Protein AF-A0A350DA74-F1 (afdb_monomer)

pLDDT: mean 70.55, std 12.19, range [46.28, 94.44]

Structure (mmCIF, N/CA/C/O backbone):
data_AF-A0A350DA74-F1
#
_entry.id   AF-A0A350DA74-F1
#
loop_
_atom_site.group_PDB
_atom_site.id
_atom_site.type_symbol
_atom_site.label_atom_id
_atom_site.label_alt_id
_atom_site.label_comp_id
_atom_site.label_asym_id
_atom_site.label_entity_id
_atom_site.label_seq_id
_atom_site.pdbx_PDB_ins_code
_atom_site.Cartn_x
_atom_site.Cartn_y
_atom_site.Cartn_z
_atom_site.occupancy
_atom_site.B_iso_or_equiv
_atom_site.auth_seq_id
_atom_site.auth_comp_id
_atom_site.auth_asym_id
_atom_site.auth_atom_id
_atom_site.pdbx_PDB_model_num
ATOM 1 N N . MET A 1 1 ? 51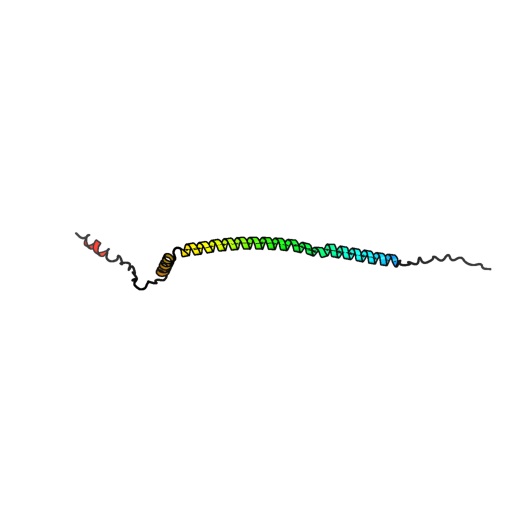.854 -24.332 -98.769 1.00 46.28 1 MET A N 1
ATOM 2 C CA . MET A 1 1 ? 52.466 -23.173 -98.088 1.00 46.28 1 MET A CA 1
ATOM 3 C C . MET A 1 1 ? 51.464 -22.583 -97.095 1.00 46.28 1 MET A C 1
ATOM 5 O O . MET A 1 1 ? 50.291 -22.549 -97.450 1.00 46.28 1 MET A O 1
ATOM 9 N N . PRO A 1 2 ? 51.884 -22.228 -95.864 1.00 65.75 2 PRO A N 1
ATOM 10 C CA . PRO A 1 2 ? 51.010 -21.858 -94.741 1.00 65.75 2 PRO A CA 1
ATOM 11 C C . PRO A 1 2 ? 51.074 -20.359 -94.379 1.00 65.75 2 PRO A C 1
ATOM 13 O O . PRO A 1 2 ? 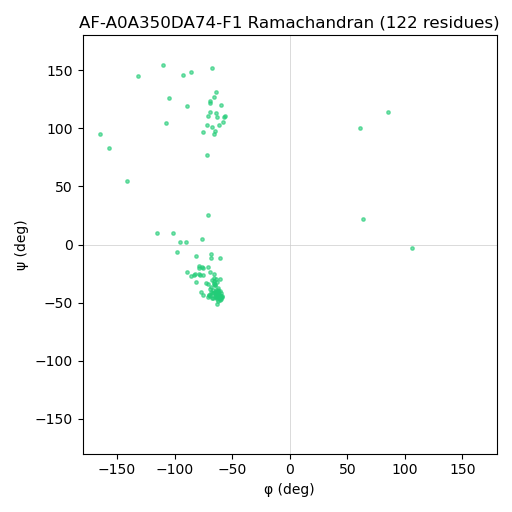52.129 -19.765 -94.535 1.00 65.75 2 PRO A O 1
ATOM 16 N N . GLU A 1 3 ? 50.017 -19.787 -93.782 1.00 52.62 3 GLU A N 1
ATOM 17 C CA . GLU A 1 3 ? 50.122 -18.658 -92.825 1.00 52.62 3 GLU A CA 1
ATOM 18 C C . GLU A 1 3 ? 48.796 -18.494 -92.045 1.00 52.62 3 GLU A C 1
ATOM 20 O O . GLU A 1 3 ? 47.754 -18.175 -92.602 1.00 52.62 3 GLU A O 1
ATOM 25 N N . GLN A 1 4 ? 48.693 -19.086 -90.850 1.00 60.38 4 GLN A N 1
ATOM 26 C CA . GLN A 1 4 ? 48.795 -18.435 -89.527 1.00 60.38 4 GLN A CA 1
ATOM 27 C C . GLN A 1 4 ? 47.723 -17.353 -89.271 1.00 60.38 4 GLN A C 1
ATOM 29 O O . GLN A 1 4 ? 47.761 -16.253 -89.797 1.00 60.38 4 GLN A O 1
ATOM 34 N N . ARG A 1 5 ? 46.672 -17.717 -88.524 1.00 60.06 5 ARG A N 1
ATOM 35 C CA . ARG A 1 5 ? 46.459 -17.452 -87.078 1.00 60.06 5 ARG A CA 1
ATOM 36 C C . ARG A 1 5 ? 45.840 -16.086 -86.768 1.00 60.06 5 ARG A C 1
ATOM 38 O O . ARG A 1 5 ? 46.500 -15.060 -86.791 1.00 60.06 5 ARG A O 1
ATOM 45 N N . SER A 1 6 ? 44.614 -16.121 -86.249 1.00 55.31 6 SER A N 1
ATOM 46 C CA . SER A 1 6 ? 44.173 -15.166 -85.225 1.00 55.31 6 SER A CA 1
ATOM 47 C C . SER A 1 6 ? 43.005 -15.747 -84.428 1.00 55.31 6 SER A C 1
ATOM 49 O O . SER A 1 6 ? 41.829 -15.502 -84.692 1.00 55.31 6 SER A O 1
ATOM 51 N N . SER A 1 7 ? 43.335 -16.571 -83.434 1.00 60.59 7 SER A N 1
ATOM 52 C CA . SER A 1 7 ? 42.400 -16.974 -82.387 1.00 60.59 7 SER A CA 1
ATOM 53 C C . SER A 1 7 ? 42.150 -15.780 -81.460 1.00 60.59 7 SER A C 1
ATOM 55 O O . SER A 1 7 ? 42.984 -15.461 -80.609 1.00 60.59 7 SER A O 1
ATOM 57 N N . LYS A 1 8 ? 41.001 -15.113 -81.603 1.00 58.28 8 LYS A N 1
ATOM 58 C CA . LYS A 1 8 ? 40.544 -14.097 -80.644 1.00 58.28 8 LYS A CA 1
ATOM 59 C C . LYS A 1 8 ? 40.198 -14.776 -79.316 1.00 58.28 8 LYS A C 1
ATOM 61 O O . LYS A 1 8 ? 39.135 -15.374 -79.162 1.00 58.28 8 LYS A O 1
ATOM 66 N N . SER A 1 9 ? 41.108 -14.688 -78.351 1.00 61.59 9 SER A N 1
ATOM 67 C CA . SER A 1 9 ? 40.895 -15.159 -76.986 1.00 61.59 9 SER A CA 1
ATOM 68 C C . SER A 1 9 ? 39.871 -14.274 -76.264 1.00 61.59 9 SER A C 1
ATOM 70 O O . SER A 1 9 ? 40.018 -13.055 -76.144 1.00 61.59 9 SER A O 1
ATOM 72 N N . LYS A 1 10 ? 38.794 -14.889 -75.763 1.00 58.47 10 LYS A N 1
ATOM 73 C CA . LYS A 1 10 ? 37.859 -14.245 -74.834 1.00 58.47 10 LYS A CA 1
ATOM 74 C C . LYS A 1 10 ? 38.571 -14.094 -73.486 1.00 58.47 10 LYS A C 1
ATOM 76 O O . LYS A 1 10 ? 38.845 -15.085 -72.817 1.00 58.47 10 LYS A O 1
ATOM 81 N N . LYS A 1 11 ? 38.895 -12.859 -73.090 1.00 54.03 11 LYS A N 1
ATOM 82 C CA . LYS A 1 11 ? 39.517 -12.566 -71.788 1.00 54.03 11 LYS A CA 1
ATOM 83 C C . LYS A 1 11 ? 38.560 -12.946 -70.644 1.00 54.03 11 LYS A C 1
ATOM 85 O O . LYS A 1 11 ? 37.405 -12.507 -70.674 1.00 54.03 11 LYS A O 1
ATOM 90 N N . PRO A 1 12 ? 38.998 -13.689 -69.613 1.00 54.66 12 PRO A N 1
ATOM 91 C CA . PRO A 1 12 ? 38.170 -13.914 -68.438 1.00 54.66 12 PRO A CA 1
ATOM 92 C C . PRO A 1 12 ? 38.036 -12.594 -67.669 1.00 54.66 12 PRO A C 1
ATOM 94 O O . PRO A 1 12 ? 39.029 -11.979 -67.276 1.00 54.66 12 PRO A O 1
ATOM 97 N N . LYS A 1 13 ? 36.796 -12.132 -67.468 1.00 56.38 13 LYS A N 1
ATOM 98 C CA . LYS A 1 13 ? 36.489 -10.960 -66.636 1.00 56.38 13 LYS A CA 1
ATOM 99 C C . LYS A 1 13 ? 36.871 -11.289 -65.192 1.00 56.38 13 LYS A C 1
ATOM 101 O O . LYS A 1 13 ? 36.123 -11.961 -64.482 1.00 56.38 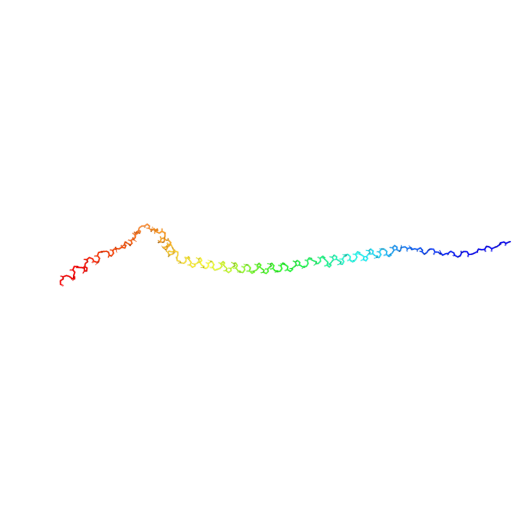13 LYS A O 1
ATOM 106 N N . SER A 1 14 ? 38.054 -10.855 -64.768 1.00 57.69 14 SER A N 1
ATOM 107 C CA . SER A 1 14 ? 38.522 -11.053 -63.402 1.00 57.69 14 SER A CA 1
ATOM 108 C C . SER A 1 14 ? 37.605 -10.290 -62.445 1.00 57.69 14 SER A C 1
ATOM 110 O O . SER A 1 14 ? 37.524 -9.063 -62.440 1.00 57.69 14 SER A O 1
ATOM 112 N N . LYS A 1 15 ? 36.865 -11.037 -61.622 1.00 60.53 15 LYS A N 1
ATOM 113 C CA . LYS A 1 15 ? 36.084 -10.485 -60.514 1.00 60.53 15 LYS A CA 1
ATOM 114 C C . LYS A 1 15 ? 37.056 -10.032 -59.423 1.00 60.53 15 LYS A C 1
ATOM 116 O O . LYS A 1 15 ? 37.235 -10.723 -58.421 1.00 60.53 15 LYS A O 1
ATOM 121 N N . ARG A 1 16 ? 37.712 -8.883 -59.612 1.00 60.47 16 ARG A N 1
ATOM 122 C CA . ARG A 1 16 ? 38.459 -8.210 -58.540 1.00 60.47 16 ARG A CA 1
ATOM 123 C C . ARG A 1 16 ? 37.451 -7.763 -57.486 1.00 60.47 16 ARG A C 1
ATOM 125 O O . ARG A 1 16 ? 36.793 -6.736 -57.620 1.00 60.47 16 ARG A O 1
ATOM 132 N N 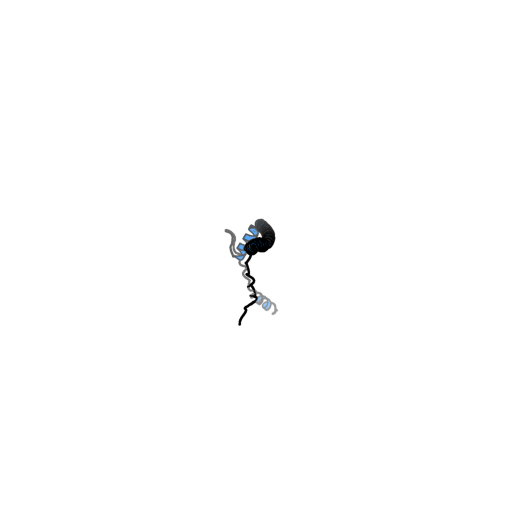. LYS A 1 17 ? 37.275 -8.598 -56.460 1.00 60.34 17 LYS A N 1
ATOM 133 C CA . LYS A 1 17 ? 36.407 -8.305 -55.319 1.00 60.34 17 LYS A CA 1
ATOM 134 C C . LYS A 1 17 ? 36.975 -7.088 -54.594 1.00 60.34 17 LYS A C 1
ATOM 136 O O . LYS A 1 17 ? 38.033 -7.160 -53.977 1.00 60.34 17 LYS A O 1
ATOM 141 N N . SER A 1 18 ? 36.250 -5.981 -54.704 1.00 59.66 18 SER A N 1
ATOM 142 C CA . SER A 1 18 ? 36.533 -4.710 -54.051 1.00 59.66 18 SER A CA 1
ATOM 143 C C . SER A 1 18 ? 36.594 -4.905 -52.534 1.00 59.66 18 SER A C 1
ATOM 145 O O . SER A 1 18 ? 35.587 -5.089 -51.855 1.00 59.66 18 SER A O 1
ATOM 147 N N . ILE A 1 19 ? 37.802 -4.888 -51.975 1.00 61.94 19 ILE A N 1
ATOM 148 C CA . ILE A 1 19 ? 38.003 -4.895 -50.519 1.00 61.94 19 ILE A CA 1
ATOM 149 C C . ILE A 1 19 ? 37.347 -3.640 -49.916 1.00 61.94 19 ILE A C 1
ATOM 151 O O . ILE A 1 19 ? 36.817 -3.686 -48.811 1.00 61.94 19 ILE A O 1
ATOM 155 N N . PHE A 1 20 ? 37.283 -2.546 -50.683 1.00 63.16 20 PHE A N 1
ATOM 156 C CA . PHE A 1 20 ? 36.574 -1.323 -50.316 1.00 63.16 20 PHE A CA 1
ATOM 157 C C . PHE A 1 20 ? 35.056 -1.518 -50.200 1.00 63.16 20 PHE A C 1
ATOM 159 O O . PHE A 1 20 ? 34.455 -0.939 -49.298 1.00 63.16 20 PHE A O 1
ATOM 166 N N . SER A 1 21 ? 34.429 -2.365 -51.027 1.00 67.94 21 SER A N 1
ATOM 167 C CA . SER A 1 21 ? 33.004 -2.686 -50.872 1.00 67.94 21 SER A CA 1
ATOM 168 C C . SER A 1 21 ? 32.759 -3.590 -49.668 1.00 67.94 21 SER A C 1
ATOM 170 O O . SER A 1 21 ? 31.762 -3.405 -48.984 1.00 67.94 21 SER A O 1
ATOM 172 N N . LYS A 1 22 ? 33.692 -4.496 -49.339 1.00 77.69 22 LYS A N 1
ATOM 173 C CA . LYS A 1 22 ? 33.620 -5.310 -48.111 1.00 77.69 22 LYS A CA 1
ATOM 174 C C . LYS A 1 22 ? 33.795 -4.478 -46.838 1.00 77.69 22 LYS A C 1
ATOM 176 O O . LYS A 1 22 ? 33.049 -4.688 -45.893 1.00 77.69 22 LYS A O 1
ATOM 181 N N . LYS A 1 23 ? 34.729 -3.516 -46.817 1.00 85.38 23 LYS A N 1
ATOM 182 C CA . LYS A 1 23 ? 34.915 -2.588 -45.684 1.00 85.38 23 LYS A CA 1
ATOM 183 C C . LYS A 1 23 ? 33.689 -1.696 -45.478 1.00 85.38 23 LYS A C 1
ATOM 185 O O . LYS A 1 23 ? 33.241 -1.546 -44.349 1.00 85.38 23 LYS A O 1
ATOM 190 N N . LYS A 1 24 ? 33.105 -1.170 -46.564 1.00 87.00 24 LYS A N 1
ATOM 191 C CA . LYS A 1 24 ? 31.829 -0.438 -46.501 1.00 87.00 24 LYS A CA 1
ATOM 192 C C . LYS A 1 24 ? 30.688 -1.327 -46.002 1.00 87.00 24 LYS A C 1
ATOM 194 O O . LYS A 1 24 ? 29.910 -0.873 -45.178 1.00 87.00 24 LYS A O 1
ATOM 199 N N . LEU A 1 25 ? 30.617 -2.583 -46.446 1.00 88.56 25 LEU A N 1
ATOM 200 C CA . LEU A 1 25 ? 29.610 -3.538 -45.974 1.00 88.56 25 LEU A CA 1
ATOM 201 C C . LEU A 1 25 ? 29.769 -3.843 -44.477 1.00 88.56 25 LEU A C 1
ATOM 203 O O . LEU A 1 25 ? 28.775 -3.890 -43.766 1.00 88.56 25 LEU A O 1
ATOM 207 N N . LEU A 1 26 ? 31.007 -3.997 -43.994 1.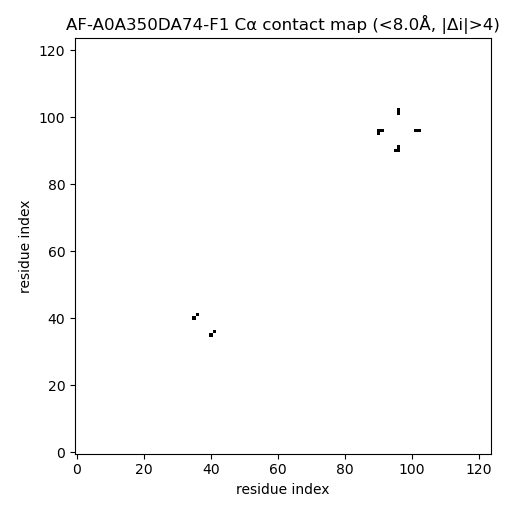00 91.19 26 LEU A N 1
ATOM 208 C CA . LEU A 1 26 ? 31.297 -4.183 -42.569 1.00 91.19 26 LEU A CA 1
ATOM 209 C C . LEU A 1 26 ? 30.895 -2.953 -41.748 1.00 91.19 26 LEU A C 1
ATOM 211 O O . LEU A 1 26 ? 30.289 -3.092 -40.693 1.00 91.19 26 LEU A O 1
ATOM 215 N N . PHE A 1 27 ? 31.201 -1.755 -42.251 1.00 93.06 27 PHE A N 1
ATOM 216 C CA . PHE A 1 27 ? 30.835 -0.496 -41.606 1.00 93.06 27 PHE A CA 1
ATOM 217 C C . PHE A 1 27 ? 29.313 -0.331 -41.517 1.00 93.06 27 PHE A C 1
ATOM 219 O O . PHE A 1 27 ? 28.780 -0.126 -40.432 1.00 93.06 27 PHE A O 1
ATOM 226 N N . TRP A 1 28 ? 28.599 -0.502 -42.634 1.00 94.44 28 TRP A N 1
ATOM 227 C CA . TRP A 1 28 ? 27.135 -0.436 -42.659 1.00 94.44 28 TRP A CA 1
ATOM 228 C C . TRP A 1 28 ? 26.481 -1.553 -41.840 1.00 94.44 28 TRP A C 1
ATOM 230 O O . TRP A 1 28 ? 25.474 -1.304 -41.185 1.00 94.44 28 TRP A O 1
ATOM 240 N N . GLY A 1 29 ? 27.068 -2.751 -41.813 1.00 94.38 29 GLY A N 1
ATOM 241 C CA . GLY A 1 29 ? 26.623 -3.846 -40.950 1.00 94.38 29 GLY A CA 1
ATOM 242 C C . GLY A 1 29 ? 26.779 -3.524 -39.462 1.00 94.38 29 GLY A C 1
ATOM 243 O O . GLY A 1 29 ? 25.860 -3.772 -38.689 1.00 94.38 29 GLY A O 1
ATOM 244 N N . GLY A 1 30 ? 27.897 -2.908 -39.065 1.00 92.94 30 GLY A N 1
ATOM 245 C CA . GLY A 1 30 ? 28.111 -2.437 -37.695 1.00 92.94 30 GLY A CA 1
ATOM 246 C C . GLY A 1 30 ? 27.132 -1.333 -37.293 1.00 92.94 30 GLY A C 1
ATOM 247 O O . GLY A 1 30 ? 26.546 -1.395 -36.217 1.00 92.94 30 GLY A O 1
ATOM 248 N N . VAL A 1 31 ? 26.883 -0.365 -38.181 1.00 92.94 31 VAL A N 1
ATOM 249 C CA . VAL A 1 31 ? 25.883 0.694 -37.956 1.00 92.94 31 VAL A CA 1
ATOM 250 C C . VAL A 1 31 ? 24.477 0.102 -37.820 1.00 92.94 31 VAL A C 1
ATOM 252 O O . VAL A 1 31 ? 23.759 0.444 -36.884 1.00 92.94 31 VAL A O 1
ATOM 255 N N . ALA A 1 32 ? 24.097 -0.832 -38.695 1.00 91.00 32 ALA A N 1
ATOM 256 C CA . ALA A 1 32 ? 22.811 -1.522 -38.610 1.00 91.00 32 ALA A CA 1
ATOM 257 C C . ALA A 1 32 ? 22.672 -2.336 -37.314 1.00 91.00 32 ALA A C 1
ATOM 259 O O . ALA A 1 32 ? 21.598 -2.348 -36.721 1.00 91.00 32 ALA A O 1
ATOM 260 N N . LEU A 1 33 ? 23.753 -2.963 -36.836 1.00 89.38 33 LEU A N 1
ATOM 261 C CA . LEU A 1 33 ? 23.769 -3.690 -35.566 1.00 89.38 33 LEU A CA 1
ATOM 262 C C . LEU A 1 33 ? 23.597 -2.751 -34.367 1.00 89.38 33 LEU A C 1
ATOM 264 O O . LEU A 1 33 ? 22.840 -3.072 -33.458 1.00 89.38 33 LEU A O 1
ATOM 268 N N . ILE A 1 34 ? 24.246 -1.584 -34.369 1.00 86.50 34 ILE A N 1
ATOM 269 C CA . ILE A 1 34 ? 24.071 -0.571 -33.316 1.00 86.50 34 ILE A CA 1
ATOM 270 C C . ILE A 1 34 ? 22.625 -0.072 -33.298 1.00 86.50 34 ILE A C 1
ATOM 272 O O . ILE A 1 34 ? 22.022 -0.002 -32.234 1.00 86.50 34 ILE A O 1
ATOM 276 N N . ILE A 1 35 ? 22.045 0.220 -34.464 1.00 84.94 35 ILE A N 1
ATOM 277 C CA . ILE A 1 35 ? 20.642 0.637 -34.589 1.00 84.94 35 ILE A CA 1
ATOM 278 C C . ILE A 1 35 ? 19.703 -0.479 -34.111 1.00 84.94 35 ILE A C 1
ATOM 280 O O . ILE A 1 35 ? 18.773 -0.214 -33.356 1.00 84.94 35 ILE A O 1
ATOM 284 N N . TYR A 1 36 ? 19.979 -1.733 -34.477 1.00 83.25 36 TYR A N 1
ATOM 285 C CA . TYR A 1 36 ? 19.235 -2.898 -34.003 1.00 83.25 36 TYR A CA 1
ATOM 286 C C . TYR A 1 36 ? 19.315 -3.032 -32.479 1.00 83.25 36 TYR A C 1
ATOM 288 O O . TYR A 1 36 ? 18.282 -3.152 -31.836 1.00 83.25 36 TYR A O 1
ATOM 296 N N . ILE A 1 37 ? 20.505 -2.926 -31.882 1.00 81.88 37 ILE A N 1
ATOM 297 C CA . ILE A 1 37 ? 20.699 -2.943 -30.423 1.00 81.88 37 ILE A CA 1
ATOM 298 C C . ILE A 1 37 ? 20.067 -1.718 -29.761 1.00 81.88 37 ILE A C 1
ATOM 300 O O . ILE A 1 37 ? 19.648 -1.813 -28.621 1.00 81.88 37 ILE A O 1
ATOM 304 N N . PHE A 1 38 ? 19.953 -0.573 -30.426 1.00 76.12 38 PHE A N 1
ATOM 305 C CA . PHE A 1 38 ? 19.297 0.600 -29.849 1.00 76.12 38 PHE A CA 1
ATOM 306 C C . PHE A 1 38 ? 17.769 0.444 -29.843 1.00 76.12 38 PHE A C 1
ATOM 308 O O . PHE A 1 38 ? 17.119 0.685 -28.829 1.00 76.12 38 PHE A O 1
ATOM 315 N N . ILE A 1 39 ? 17.200 -0.047 -30.948 1.00 70.50 39 ILE A N 1
ATOM 316 C CA . ILE A 1 39 ? 15.760 -0.308 -31.097 1.00 70.50 39 ILE A CA 1
ATOM 317 C C . ILE A 1 39 ? 15.331 -1.489 -30.216 1.00 70.50 39 ILE A C 1
ATOM 319 O O . ILE A 1 39 ? 14.328 -1.399 -29.512 1.00 70.50 39 ILE A O 1
ATOM 323 N N . PHE A 1 40 ? 16.111 -2.576 -30.208 1.00 69.12 40 PHE A N 1
ATOM 324 C CA . PHE A 1 40 ? 15.850 -3.757 -29.383 1.00 69.12 40 PHE A CA 1
ATOM 325 C C . PHE A 1 40 ? 16.372 -3.614 -27.939 1.00 69.12 40 PHE A C 1
ATOM 327 O O . PHE A 1 40 ? 15.821 -4.195 -27.015 1.00 69.12 40 PHE A O 1
ATOM 334 N N . GLY A 1 41 ? 17.392 -2.808 -27.670 1.00 62.38 41 GLY A N 1
ATOM 335 C CA . GLY A 1 41 ? 17.847 -2.495 -26.304 1.00 62.38 41 GLY A CA 1
ATOM 336 C C . GLY A 1 41 ? 16.837 -1.633 -25.552 1.00 62.38 41 GLY A C 1
ATOM 337 O O . GLY A 1 41 ? 16.722 -1.712 -24.329 1.00 62.38 41 GLY A O 1
ATOM 338 N N . HIS A 1 42 ? 16.004 -0.900 -26.292 1.00 55.41 42 HIS A N 1
ATOM 339 C CA . HIS A 1 42 ? 14.813 -0.240 -25.775 1.00 55.41 42 HIS A CA 1
ATOM 340 C C . HIS A 1 42 ? 13.625 -1.200 -25.527 1.00 55.41 42 HIS 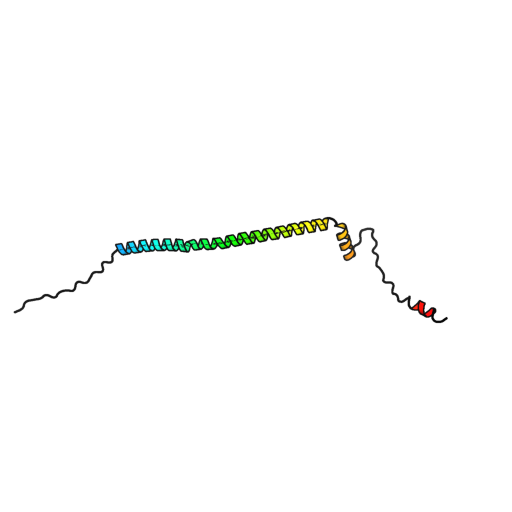A C 1
ATOM 342 O O . HIS A 1 42 ? 12.577 -0.755 -25.058 1.00 55.41 42 HIS A O 1
ATOM 348 N N . PHE A 1 43 ? 13.773 -2.527 -25.688 1.00 55.16 43 PHE A N 1
ATOM 349 C CA . PHE A 1 43 ? 12.899 -3.475 -24.969 1.00 55.16 43 PHE A CA 1
ATOM 350 C C . PHE A 1 43 ? 13.046 -3.329 -23.436 1.00 55.16 43 PHE A C 1
ATOM 352 O O . PHE A 1 43 ? 12.176 -3.773 -22.692 1.00 55.16 43 PHE A O 1
ATOM 359 N N . GLY A 1 44 ? 14.058 -2.594 -22.948 1.00 53.41 44 GLY A N 1
ATOM 360 C CA . GLY A 1 44 ? 14.132 -2.090 -21.572 1.00 53.41 44 GLY A CA 1
ATOM 361 C C . GLY A 1 44 ? 13.110 -0.998 -21.207 1.00 53.41 44 GLY A C 1
ATOM 362 O O . GLY A 1 44 ? 12.936 -0.710 -20.023 1.00 53.41 44 GLY A O 1
ATOM 363 N N . TYR A 1 45 ? 12.392 -0.410 -22.172 1.00 53.47 45 TYR A N 1
ATOM 364 C CA . TYR A 1 45 ? 11.354 0.599 -21.906 1.00 53.47 45 TYR A CA 1
ATOM 365 C C . TYR A 1 45 ? 9.966 -0.005 -21.685 1.00 53.47 45 TYR A C 1
ATOM 367 O O . TYR A 1 45 ? 9.146 0.570 -20.973 1.00 53.47 45 TYR A O 1
ATOM 375 N N . ILE A 1 46 ? 9.711 -1.211 -22.202 1.00 53.56 46 ILE A N 1
ATOM 376 C CA . ILE A 1 46 ? 8.482 -1.964 -21.895 1.00 53.56 46 ILE A CA 1
ATOM 377 C C . ILE A 1 46 ? 8.448 -2.366 -20.407 1.00 53.56 46 ILE A C 1
ATOM 379 O O . ILE A 1 46 ? 7.379 -2.427 -19.798 1.00 53.56 46 ILE A O 1
ATOM 383 N N . SER A 1 47 ? 9.613 -2.492 -19.765 1.00 51.88 47 SER A N 1
ATOM 384 C CA . SER A 1 47 ? 9.738 -2.665 -18.311 1.00 51.88 47 SER A CA 1
ATOM 385 C C . SER A 1 47 ? 9.339 -1.428 -17.494 1.00 51.88 47 SER A C 1
ATOM 387 O O . SER A 1 47 ? 9.245 -1.512 -16.269 1.00 51.88 47 SER A O 1
ATOM 389 N N . ARG A 1 48 ? 9.083 -0.277 -18.130 1.00 52.88 48 ARG A N 1
ATOM 390 C CA . ARG A 1 48 ? 8.663 0.950 -17.438 1.00 52.88 48 ARG A CA 1
ATOM 391 C C . ARG A 1 48 ? 7.164 0.955 -17.121 1.00 52.88 48 ARG A C 1
ATOM 393 O O . ARG A 1 48 ? 6.780 1.407 -16.048 1.00 52.88 48 ARG A O 1
ATOM 400 N N . HIS A 1 49 ? 6.336 0.330 -17.959 1.00 51.94 49 HIS A N 1
ATOM 401 C CA . HIS A 1 49 ? 4.887 0.256 -17.727 1.00 51.94 49 HIS A CA 1
ATOM 402 C C . HIS A 1 49 ? 4.474 -0.735 -16.632 1.00 51.94 49 HIS A C 1
ATOM 404 O O . HIS A 1 49 ? 3.445 -0.541 -15.987 1.00 51.94 49 HIS A O 1
ATOM 410 N N . GLN A 1 50 ? 5.274 -1.771 -16.363 1.00 53.81 50 GLN A N 1
ATOM 411 C CA . GLN A 1 50 ? 5.004 -2.664 -15.230 1.00 53.81 50 GLN A CA 1
ATOM 412 C C . GLN A 1 50 ? 5.278 -1.980 -13.885 1.00 53.81 50 GLN A C 1
ATOM 414 O O . GLN A 1 50 ? 4.543 -2.199 -12.926 1.00 53.81 50 GLN A O 1
ATOM 419 N N . LYS A 1 51 ? 6.275 -1.088 -13.826 1.00 55.66 51 LYS A N 1
ATOM 420 C CA . LYS A 1 51 ? 6.612 -0.349 -12.602 1.00 55.66 51 LYS A CA 1
ATOM 421 C C . LYS A 1 51 ? 5.532 0.660 -12.222 1.00 55.66 51 LYS A C 1
ATOM 423 O O . LYS A 1 51 ? 5.202 0.769 -11.048 1.00 55.66 51 LYS A O 1
ATOM 428 N N . GLU A 1 52 ? 4.921 1.336 -13.192 1.00 59.41 52 GLU A N 1
ATOM 429 C CA . GLU A 1 52 ? 3.806 2.253 -12.913 1.00 59.41 52 GLU A CA 1
ATOM 430 C C . GLU A 1 52 ? 2.560 1.522 -12.401 1.00 59.41 52 GLU A C 1
ATOM 432 O O . GLU A 1 52 ? 1.9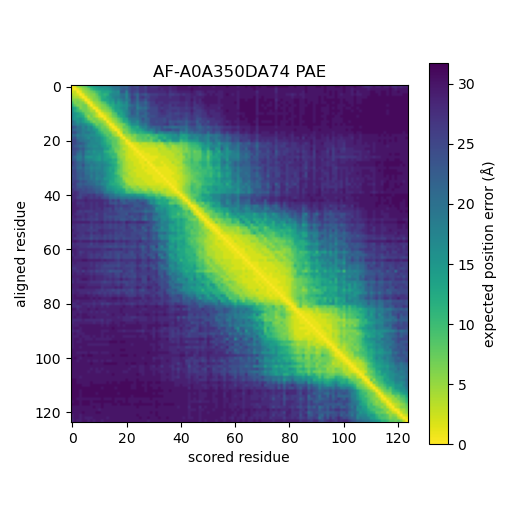22 1.983 -11.454 1.00 59.41 52 GLU A O 1
ATOM 437 N N . ARG A 1 53 ? 2.254 0.337 -12.949 1.00 60.00 53 ARG A N 1
ATOM 438 C CA . ARG A 1 53 ? 1.151 -0.497 -12.446 1.00 60.00 53 ARG A CA 1
ATOM 439 C C . ARG A 1 53 ? 1.410 -0.999 -11.028 1.00 60.00 53 ARG A C 1
ATOM 441 O O . ARG A 1 53 ? 0.499 -0.954 -10.211 1.00 60.00 53 ARG A O 1
ATOM 448 N N . GLN A 1 54 ? 2.641 -1.409 -10.722 1.00 60.81 54 GLN A N 1
ATOM 449 C CA . GLN A 1 54 ? 3.026 -1.815 -9.367 1.00 60.81 54 GLN A CA 1
ATOM 450 C C . GLN A 1 54 ? 2.920 -0.654 -8.374 1.00 60.81 54 GLN A C 1
ATOM 452 O O . GLN A 1 54 ? 2.391 -0.838 -7.285 1.00 60.81 54 GLN A O 1
ATOM 457 N N . ILE A 1 55 ? 3.342 0.556 -8.756 1.00 69.69 55 ILE A N 1
ATOM 458 C CA . ILE A 1 55 ? 3.202 1.748 -7.905 1.00 69.69 55 ILE A CA 1
ATOM 459 C C . ILE A 1 55 ? 1.726 2.055 -7.639 1.00 69.69 55 ILE A C 1
ATOM 461 O O . ILE A 1 55 ? 1.365 2.375 -6.509 1.00 69.69 55 ILE A O 1
ATOM 465 N N . HIS A 1 56 ? 0.866 1.957 -8.653 1.00 69.19 56 HIS A N 1
ATOM 466 C CA . HIS A 1 56 ? -0.559 2.216 -8.474 1.00 69.19 56 HIS A CA 1
ATOM 467 C C . HIS A 1 56 ? -1.228 1.156 -7.589 1.00 69.19 56 HIS A C 1
ATOM 469 O O . HIS A 1 56 ? -1.919 1.509 -6.639 1.00 69.19 56 HIS A O 1
ATOM 475 N N . GLN A 1 57 ? -0.955 -0.129 -7.832 1.00 70.19 57 GLN A N 1
ATOM 476 C CA . GLN A 1 57 ? -1.471 -1.222 -7.003 1.00 70.19 57 GLN A CA 1
ATOM 477 C C . GLN A 1 57 ? -1.012 -1.108 -5.548 1.00 70.19 57 GLN A C 1
ATOM 479 O O . GLN A 1 57 ? -1.815 -1.296 -4.640 1.00 70.19 57 GLN A O 1
ATOM 484 N N . LEU A 1 58 ? 0.253 -0.748 -5.318 1.00 69.88 58 LEU A N 1
ATOM 485 C CA . LEU A 1 58 ? 0.791 -0.604 -3.970 1.00 69.88 58 LEU A CA 1
ATOM 486 C C . LEU A 1 58 ? 0.177 0.596 -3.234 1.00 69.88 58 LEU A C 1
ATOM 488 O O . LEU A 1 58 ? -0.109 0.492 -2.047 1.00 69.88 58 LEU A O 1
ATOM 492 N N . LYS A 1 59 ? -0.093 1.706 -3.935 1.00 73.75 59 LYS A N 1
ATOM 493 C CA . LYS A 1 59 ? -0.811 2.859 -3.365 1.00 73.75 59 LYS A CA 1
ATOM 494 C C . LYS A 1 59 ? -2.237 2.504 -2.951 1.00 73.75 59 LYS A C 1
ATOM 496 O O . LYS A 1 59 ? -2.618 2.810 -1.829 1.00 73.75 59 LYS A O 1
ATOM 501 N N . VAL A 1 60 ? -2.977 1.809 -3.815 1.00 81.88 60 VAL A N 1
ATOM 502 C CA . VAL A 1 60 ? -4.338 1.340 -3.501 1.00 81.88 60 VAL A CA 1
ATOM 503 C C . VAL A 1 60 ? -4.324 0.399 -2.295 1.00 81.88 60 VAL A C 1
ATOM 505 O O . VAL A 1 60 ? -5.181 0.499 -1.422 1.00 81.88 60 VAL A O 1
ATOM 508 N N . LEU A 1 61 ? -3.326 -0.487 -2.201 1.00 77.19 61 LEU A N 1
ATOM 509 C CA . LEU A 1 61 ? -3.185 -1.379 -1.051 1.00 77.19 61 LEU A CA 1
ATOM 510 C C . LEU A 1 61 ? -2.913 -0.610 0.249 1.00 77.19 61 LEU A C 1
ATOM 512 O O . LEU A 1 61 ? -3.484 -0.945 1.283 1.00 77.19 61 LEU A O 1
ATOM 516 N N . ILE A 1 62 ? -2.059 0.417 0.197 1.00 83.56 62 ILE A N 1
ATOM 517 C CA . ILE A 1 62 ? -1.742 1.271 1.349 1.00 83.56 62 ILE A CA 1
ATOM 518 C C . ILE A 1 62 ? -2.984 2.030 1.816 1.00 83.56 62 ILE A C 1
ATOM 520 O O . ILE A 1 62 ? -3.241 2.067 3.015 1.00 83.56 62 ILE A O 1
ATOM 524 N N . GLU A 1 63 ? -3.754 2.610 0.896 1.00 83.25 63 GLU A N 1
ATOM 525 C CA . GLU A 1 63 ? -4.987 3.328 1.237 1.00 83.25 63 GLU A CA 1
ATOM 526 C C . GLU A 1 63 ? -6.008 2.388 1.884 1.00 83.25 63 GLU A C 1
ATOM 528 O O . GLU A 1 63 ? -6.463 2.670 2.990 1.00 83.25 63 GLU A O 1
ATOM 533 N N . LYS A 1 64 ? -6.252 1.214 1.289 1.00 84.81 64 LYS A N 1
ATOM 534 C CA . LYS A 1 64 ? -7.157 0.200 1.853 1.00 84.81 64 LYS A CA 1
ATOM 535 C C . LYS A 1 64 ? -6.716 -0.271 3.243 1.00 84.81 64 LYS A C 1
ATOM 537 O O . LYS A 1 64 ? -7.522 -0.334 4.163 1.00 84.81 64 LYS A O 1
ATOM 542 N N . THR A 1 65 ? -5.424 -0.555 3.414 1.00 74.00 65 THR A N 1
ATOM 543 C CA . THR A 1 65 ? -4.869 -1.000 4.706 1.00 74.00 65 THR A CA 1
ATOM 544 C C . THR A 1 65 ? -4.958 0.104 5.761 1.00 74.00 65 THR A C 1
ATOM 546 O O . THR A 1 65 ? -5.156 -0.169 6.942 1.00 74.00 65 THR A O 1
ATOM 549 N N . ARG A 1 66 ? -4.810 1.370 5.356 1.00 81.19 66 ARG A N 1
ATOM 550 C CA . ARG A 1 66 ? -4.932 2.514 6.261 1.00 81.19 66 ARG A CA 1
ATOM 551 C C . ARG A 1 66 ? -6.375 2.713 6.710 1.00 81.19 66 ARG A C 1
ATOM 553 O O . ARG A 1 66 ? -6.591 2.929 7.895 1.00 81.19 66 ARG A O 1
ATOM 560 N N . GLU A 1 67 ? -7.334 2.607 5.795 1.00 85.81 67 GLU A N 1
ATOM 561 C CA . GLU A 1 67 ? -8.761 2.657 6.128 1.00 85.81 67 GLU A CA 1
ATOM 562 C C . GLU A 1 67 ? -9.143 1.531 7.095 1.00 85.81 67 GLU A C 1
ATOM 564 O O . GLU A 1 67 ? -9.737 1.802 8.138 1.00 85.81 67 GLU A O 1
ATOM 569 N N . GLU A 1 68 ? -8.717 0.294 6.821 1.00 83.25 68 GLU A N 1
ATOM 570 C CA . GLU A 1 68 ? -8.949 -0.853 7.710 1.00 83.25 68 GLU A CA 1
ATOM 571 C C . GLU A 1 68 ? -8.347 -0.633 9.105 1.00 83.25 68 GLU A C 1
ATOM 573 O O . GLU A 1 68 ? -9.032 -0.848 10.101 1.00 83.25 68 GLU A O 1
ATOM 578 N N . ASN A 1 69 ? -7.113 -0.124 9.199 1.00 85.31 69 ASN A N 1
ATOM 579 C CA . ASN A 1 69 ? -6.513 0.220 10.492 1.00 85.31 69 ASN A CA 1
ATOM 580 C C . ASN A 1 69 ? -7.313 1.290 11.238 1.00 85.31 69 ASN A C 1
ATOM 582 O O . ASN A 1 69 ? -7.565 1.131 12.423 1.00 85.31 69 ASN A O 1
ATOM 586 N N . THR A 1 70 ? -7.751 2.358 10.564 1.00 83.75 70 THR A N 1
ATOM 587 C CA . THR A 1 70 ? -8.530 3.414 11.235 1.00 83.75 70 THR A CA 1
ATOM 588 C C . THR A 1 70 ? -9.893 2.927 11.724 1.00 83.75 70 THR A C 1
ATOM 590 O O . THR A 1 70 ? -10.389 3.413 12.738 1.00 83.75 70 THR A O 1
ATOM 593 N N . LEU A 1 71 ? -10.504 1.968 11.021 1.00 84.75 71 LEU A N 1
ATOM 594 C CA . LEU A 1 71 ? -11.749 1.336 11.453 1.00 84.75 71 LEU A CA 1
ATOM 595 C C . LEU A 1 71 ? -11.515 0.433 12.664 1.00 84.75 71 LEU A C 1
ATOM 597 O O . LEU A 1 71 ? -12.255 0.534 13.635 1.00 84.75 71 LEU A O 1
ATOM 601 N N . LEU A 1 72 ? -10.462 -0.386 12.634 1.00 79.38 72 LEU A N 1
ATOM 602 C CA . LEU A 1 72 ? -10.089 -1.255 13.752 1.00 79.38 72 LEU A CA 1
ATOM 603 C C . LEU A 1 72 ? -9.684 -0.455 14.994 1.00 79.38 72 LEU A C 1
ATOM 605 O O . LEU A 1 72 ? -10.040 -0.828 16.105 1.00 79.38 72 LEU A O 1
ATOM 609 N N . GLU A 1 73 ? -8.966 0.656 14.829 1.00 76.56 73 GLU A N 1
ATOM 610 C CA . GLU A 1 73 ? -8.616 1.549 15.937 1.00 76.56 73 GLU A CA 1
ATOM 611 C C . GLU A 1 73 ? -9.864 2.153 16.584 1.00 76.56 73 GLU A C 1
ATOM 613 O O . GLU A 1 73 ? -9.963 2.150 17.809 1.00 76.56 73 GLU A O 1
ATOM 618 N N . LYS A 1 74 ? -10.841 2.589 15.777 1.00 80.31 74 LYS A N 1
ATOM 619 C CA . LYS A 1 74 ? -12.140 3.048 16.286 1.00 80.31 74 LYS A CA 1
ATOM 620 C C . LYS A 1 74 ? -12.916 1.945 16.984 1.00 80.31 74 LYS A C 1
ATOM 622 O O . LYS A 1 74 ? -13.448 2.179 18.054 1.00 80.31 74 LYS A O 1
ATOM 627 N N . GLU A 1 75 ? -12.956 0.748 16.412 1.00 77.94 75 GLU A N 1
ATOM 628 C CA . GLU A 1 75 ? -13.648 -0.387 17.022 1.00 77.94 75 GLU A CA 1
ATOM 629 C C . GLU A 1 75 ? -13.012 -0.761 18.367 1.00 77.94 75 GLU A C 1
ATOM 631 O O . GLU A 1 75 ? -13.713 -1.006 19.344 1.00 77.94 75 GLU A O 1
ATOM 636 N N . ILE A 1 76 ? -11.680 -0.727 18.458 1.00 77.44 76 ILE A N 1
ATOM 637 C CA . ILE A 1 76 ? -10.958 -0.904 19.720 1.00 77.44 76 ILE A CA 1
ATOM 638 C C . ILE A 1 76 ? -11.298 0.213 20.710 1.00 77.44 76 ILE A C 1
ATOM 640 O O . ILE A 1 76 ? -11.419 -0.065 21.901 1.00 77.44 76 ILE A O 1
ATOM 644 N N . GLU A 1 77 ? -11.405 1.461 20.259 1.00 75.75 77 GLU A N 1
ATOM 645 C CA . GLU A 1 77 ? -11.763 2.596 21.112 1.00 75.75 77 GLU A CA 1
ATOM 646 C C . GLU A 1 77 ? -13.204 2.478 21.632 1.00 75.75 77 GLU A C 1
ATOM 648 O O . GLU A 1 77 ? -13.410 2.534 22.843 1.00 75.75 77 GLU A O 1
ATOM 653 N N . ASP A 1 78 ? -14.161 2.143 20.767 1.00 73.19 78 ASP A N 1
ATOM 654 C CA . ASP A 1 78 ? -15.561 1.882 21.124 1.00 73.19 78 ASP A CA 1
ATOM 655 C C . ASP A 1 78 ? -15.688 0.696 22.104 1.00 73.19 78 ASP A C 1
ATOM 657 O O . ASP A 1 78 ? -16.405 0.767 23.106 1.00 73.19 78 ASP A O 1
ATOM 661 N N . LEU A 1 79 ? -14.949 -0.400 21.874 1.00 70.81 79 LEU A N 1
ATOM 662 C CA . LEU A 1 79 ? -14.898 -1.554 22.786 1.00 70.81 79 LEU A CA 1
ATOM 663 C C . LEU A 1 79 ? -14.252 -1.191 24.135 1.00 70.81 79 LEU A C 1
ATOM 665 O O . LEU A 1 79 ? -14.635 -1.731 25.178 1.00 70.81 79 LEU A O 1
ATOM 669 N N . LYS A 1 80 ? -13.280 -0.270 24.137 1.00 67.00 80 LYS A N 1
ATOM 670 C CA . LYS A 1 80 ? -12.606 0.230 25.347 1.00 67.00 80 LYS A CA 1
ATOM 671 C C . LYS A 1 80 ? -13.437 1.220 26.150 1.00 67.00 80 LYS A C 1
ATOM 673 O O . LYS A 1 80 ? -13.136 1.399 27.329 1.00 67.00 80 LYS A O 1
ATOM 678 N N . GLU A 1 81 ? -14.455 1.850 25.575 1.00 68.44 81 GLU A N 1
ATOM 679 C CA . GLU A 1 81 ? -15.334 2.739 26.340 1.00 68.44 81 GLU A CA 1
ATOM 680 C C . GLU A 1 81 ? -16.243 1.971 27.314 1.00 68.44 81 GLU A C 1
ATOM 682 O O . GLU A 1 81 ? -16.712 2.550 28.294 1.00 68.44 81 GLU A O 1
ATOM 687 N N . ASN A 1 82 ? -16.463 0.660 27.120 1.00 66.38 82 ASN A N 1
ATOM 688 C CA . ASN A 1 82 ? -17.305 -0.125 28.034 1.00 66.38 82 ASN A CA 1
ATOM 689 C C . ASN A 1 82 ? -16.819 -1.564 28.341 1.00 66.38 82 ASN A C 1
ATOM 691 O O . ASN A 1 82 ? -17.584 -2.528 28.221 1.00 66.38 82 ASN A O 1
ATOM 695 N N . PRO A 1 83 ? -15.569 -1.738 28.811 1.00 72.44 83 PRO A N 1
ATOM 696 C CA . PRO A 1 83 ? -14.963 -3.043 29.075 1.00 72.44 83 PRO A CA 1
ATOM 697 C C . PRO A 1 83 ? -15.699 -3.817 30.169 1.00 72.44 83 PRO A C 1
ATOM 699 O O . PRO A 1 83 ? -15.812 -5.033 30.084 1.00 72.44 83 PRO A O 1
ATOM 702 N N . ALA A 1 84 ? -16.276 -3.121 31.154 1.00 73.06 84 ALA A N 1
ATOM 703 C CA . ALA A 1 84 ? -17.034 -3.740 32.240 1.00 73.06 84 ALA A CA 1
ATOM 704 C C . ALA A 1 84 ? -18.300 -4.462 31.745 1.00 73.06 84 ALA A C 1
ATOM 706 O O . ALA A 1 84 ? -18.741 -5.445 32.341 1.00 73.06 84 ALA A O 1
ATOM 707 N N . ARG A 1 85 ? -18.897 -3.990 30.643 1.00 73.00 85 ARG A N 1
ATOM 708 C CA . ARG A 1 85 ? -20.093 -4.602 30.052 1.00 73.00 85 ARG A CA 1
ATOM 709 C C . ARG A 1 85 ? -19.736 -5.871 29.277 1.00 73.00 85 ARG A C 1
ATOM 711 O O . ARG A 1 85 ? -20.421 -6.877 29.431 1.00 73.00 85 ARG A O 1
ATOM 718 N N . ILE A 1 86 ? -18.628 -5.831 28.532 1.00 75.00 86 ILE A N 1
ATOM 719 C CA . ILE A 1 86 ? -18.064 -6.983 27.810 1.00 75.00 86 ILE A CA 1
ATOM 720 C C . ILE A 1 86 ? -17.595 -8.056 28.798 1.00 75.00 86 ILE A C 1
ATOM 722 O O . ILE A 1 86 ? -17.895 -9.232 28.624 1.00 75.00 86 ILE A O 1
ATOM 726 N N . GLU A 1 87 ? -16.898 -7.657 29.863 1.00 77.50 87 GLU A N 1
ATOM 727 C CA . GLU A 1 87 ? -16.459 -8.561 30.926 1.00 77.50 87 GLU A CA 1
ATOM 728 C C . GLU A 1 87 ? -17.650 -9.254 31.585 1.00 77.50 87 GLU A C 1
ATOM 730 O O . GLU A 1 87 ? -17.629 -10.468 31.769 1.00 77.50 87 GLU A O 1
ATOM 735 N N . LYS A 1 88 ? -18.710 -8.502 31.902 1.00 79.12 88 LYS A N 1
ATOM 736 C CA . LYS A 1 88 ? -19.925 -9.063 32.493 1.00 79.12 88 LYS A CA 1
ATOM 737 C C . LYS A 1 88 ? -20.578 -10.108 31.582 1.00 79.12 88 LYS A C 1
ATOM 739 O O . LYS A 1 88 ? -20.898 -11.190 32.058 1.00 79.12 88 LYS A O 1
ATOM 744 N N . GLU A 1 89 ? -20.718 -9.827 30.289 1.00 79.25 89 GLU A N 1
ATOM 745 C CA . GLU A 1 89 ? -21.312 -10.761 29.321 1.00 79.25 89 GLU A CA 1
ATOM 746 C C . GLU A 1 89 ? -20.430 -12.002 29.076 1.00 79.25 89 GLU A C 1
ATOM 748 O O . GLU A 1 89 ? -20.916 -13.138 29.052 1.00 79.25 89 GLU A O 1
ATOM 753 N N . ALA A 1 90 ? -19.110 -11.821 28.978 1.00 80.31 90 ALA A N 1
ATOM 754 C CA . ALA A 1 90 ? -18.152 -12.925 28.893 1.00 80.31 90 ALA A CA 1
ATOM 755 C C . ALA A 1 90 ? -18.190 -13.805 30.153 1.00 80.31 90 ALA A C 1
ATOM 757 O O . ALA A 1 90 ? -18.128 -15.029 30.081 1.00 80.31 90 ALA A O 1
ATOM 758 N N . ARG A 1 91 ? -18.333 -13.188 31.324 1.00 80.44 91 ARG A N 1
ATOM 759 C CA . ARG A 1 91 ? -18.401 -13.872 32.612 1.00 80.44 91 ARG A CA 1
ATOM 760 C C . ARG A 1 91 ? -19.706 -14.656 32.776 1.00 80.44 91 ARG A C 1
ATOM 762 O O . ARG A 1 91 ? -19.654 -15.811 33.187 1.00 80.44 91 ARG A O 1
ATOM 769 N N . GLU A 1 92 ? -20.840 -14.073 32.394 1.00 79.00 92 GLU A N 1
ATOM 770 C CA . GLU A 1 92 ? -22.148 -14.744 32.393 1.00 79.00 92 GLU A CA 1
ATOM 771 C C . GLU A 1 92 ? -22.178 -15.936 31.420 1.00 79.00 92 GLU A C 1
ATOM 773 O O . GLU A 1 92 ? -22.596 -17.028 31.801 1.00 79.00 92 GLU A O 1
ATOM 778 N N . SER A 1 93 ? -21.667 -15.770 30.195 1.00 77.19 93 SER A N 1
ATOM 779 C CA . SER A 1 93 ? -21.615 -16.852 29.195 1.00 77.19 93 SER A CA 1
ATOM 780 C C . SER A 1 93 ? -20.655 -17.989 29.559 1.00 77.19 93 SER A C 1
ATOM 782 O O . SER A 1 93 ? -20.906 -19.141 29.205 1.00 77.19 93 SER A O 1
ATOM 784 N N . LEU A 1 94 ? -19.579 -17.694 30.291 1.00 81.06 94 LEU A N 1
ATOM 785 C CA . LEU A 1 94 ? -18.616 -18.688 30.773 1.00 81.06 94 LEU A CA 1
ATOM 786 C C . LEU A 1 94 ? -18.977 -19.265 32.154 1.00 81.06 94 LEU A C 1
ATOM 788 O O . LEU A 1 94 ? -18.215 -20.072 32.688 1.00 81.06 94 LEU A O 1
ATOM 792 N N . GLY A 1 95 ? -20.108 -18.862 32.748 1.00 77.62 95 GLY A N 1
ATOM 793 C CA . GLY A 1 95 ? -20.532 -19.314 34.079 1.00 77.62 95 GLY A CA 1
ATOM 794 C C . GLY A 1 95 ? -19.587 -18.889 35.209 1.00 77.62 95 GLY A C 1
ATOM 795 O O . GLY A 1 95 ? -19.547 -19.521 36.264 1.00 77.62 95 GLY A O 1
ATOM 796 N N . MET A 1 96 ? -18.791 -17.843 34.989 1.00 78.62 96 MET A N 1
ATOM 797 C CA . MET A 1 96 ? -17.872 -17.289 35.976 1.00 78.62 96 MET A CA 1
ATOM 798 C C . MET A 1 96 ? -18.609 -16.275 36.870 1.00 78.62 96 MET A C 1
ATOM 800 O O . MET A 1 96 ? -19.529 -15.583 36.443 1.00 78.62 96 MET A O 1
ATOM 804 N N . VAL A 1 97 ? -18.215 -16.153 38.135 1.00 77.00 97 VAL 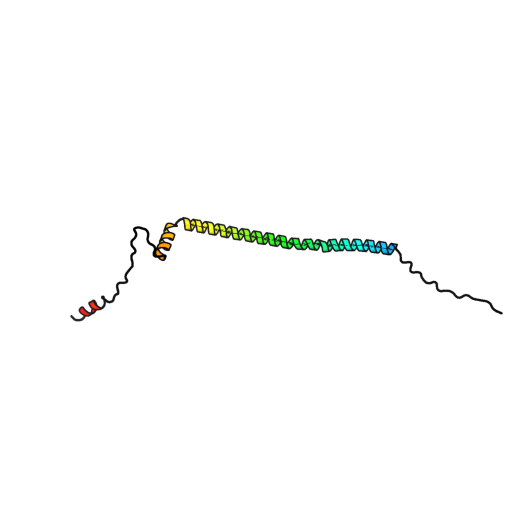A N 1
ATOM 805 C CA . VAL A 1 97 ? -18.803 -15.201 39.099 1.00 77.00 97 VAL A CA 1
ATOM 806 C C . VAL A 1 97 ? -17.697 -14.442 39.821 1.00 77.00 97 VAL A C 1
ATOM 808 O O . VAL A 1 97 ? -16.622 -14.995 40.059 1.00 77.00 97 VAL A O 1
ATOM 811 N N . LEU A 1 98 ? -17.930 -13.161 40.132 1.00 77.62 98 LEU A N 1
ATOM 812 C CA . LEU A 1 98 ? -16.947 -12.365 40.871 1.00 77.62 98 LEU A CA 1
ATOM 813 C C . LEU A 1 98 ? -16.813 -12.883 42.317 1.00 77.62 98 LEU A C 1
ATOM 815 O O . LEU A 1 98 ? -17.795 -13.378 42.880 1.00 77.62 98 LEU A O 1
ATOM 819 N N . PRO A 1 99 ? -15.644 -12.728 42.968 1.00 74.19 99 PRO A N 1
ATOM 820 C CA . PRO A 1 99 ? -15.505 -13.016 44.393 1.00 74.19 99 PRO A CA 1
ATOM 821 C C . PRO A 1 99 ? -16.525 -12.202 45.208 1.00 74.19 99 PRO A C 1
ATOM 823 O O . PRO A 1 99 ? -16.423 -10.980 45.288 1.00 74.19 99 PRO A O 1
ATOM 826 N N . GLY A 1 100 ? -17.519 -12.879 45.793 1.00 74.56 100 GLY A N 1
ATOM 827 C CA . GLY A 1 100 ? -18.608 -12.256 46.560 1.00 74.56 100 GLY A CA 1
ATOM 828 C C . GLY A 1 100 ? -19.979 -12.218 45.868 1.00 74.56 100 GLY A C 1
ATOM 829 O O . GLY A 1 100 ? -20.947 -11.800 46.500 1.00 74.56 100 GLY A O 1
ATOM 830 N N . GLU A 1 101 ? -20.098 -12.674 44.618 1.00 74.06 101 GLU A N 1
ATOM 831 C CA . GLU A 1 101 ? -21.386 -12.886 43.943 1.00 74.06 101 GLU A CA 1
ATOM 832 C C . GLU A 1 101 ? -21.880 -14.336 44.117 1.00 74.06 101 GLU A C 1
ATOM 834 O O . GLU A 1 101 ? -21.082 -15.273 44.152 1.00 74.06 101 GLU A O 1
ATOM 839 N N . TYR A 1 102 ? -23.202 -14.533 44.209 1.00 76.38 102 TYR A N 1
ATOM 840 C CA . TYR A 1 102 ? -23.820 -15.859 44.343 1.00 76.38 102 TYR A CA 1
ATOM 841 C C . TYR A 1 102 ? -24.465 -16.289 43.017 1.00 76.38 102 TYR A C 1
ATOM 843 O O . TYR A 1 102 ? -25.293 -15.540 42.492 1.00 76.38 102 TYR A O 1
ATOM 851 N N . PRO A 1 103 ? -24.137 -17.477 42.475 1.00 71.62 103 PRO A N 1
ATOM 852 C CA . PRO A 1 103 ? -24.798 -17.990 41.282 1.00 71.62 103 PRO A CA 1
ATOM 853 C C . PRO A 1 103 ? -26.273 -18.287 41.589 1.00 71.62 103 PRO A C 1
ATOM 855 O O . PRO A 1 103 ? -26.588 -18.988 42.550 1.00 71.62 103 PRO A O 1
ATOM 858 N N . VAL A 1 104 ? -27.179 -17.740 40.775 1.00 75.81 104 VAL A N 1
ATOM 859 C CA . VAL A 1 104 ? -28.622 -17.998 40.864 1.00 75.81 104 VAL A CA 1
ATOM 860 C C . VAL A 1 104 ? -29.019 -18.888 39.694 1.00 75.81 104 VAL A C 1
ATOM 862 O O . VAL A 1 104 ? -29.118 -18.426 38.560 1.00 75.81 104 VAL A O 1
ATOM 865 N N . GLU A 1 105 ? -29.256 -20.167 39.965 1.00 76.38 105 GLU A N 1
ATOM 866 C CA . GLU A 1 105 ? -29.859 -21.075 38.992 1.00 76.38 105 GLU A CA 1
ATOM 867 C C . GLU A 1 105 ? -31.384 -21.025 39.121 1.00 76.38 105 GLU A C 1
ATOM 869 O O . GLU A 1 105 ? -31.959 -21.333 40.169 1.00 76.38 105 GLU A O 1
ATOM 874 N N . PHE A 1 106 ? -32.062 -20.629 38.044 1.00 80.94 106 PHE A N 1
ATOM 875 C CA . PHE A 1 106 ? -33.518 -20.670 37.984 1.00 80.94 106 PHE A CA 1
ATOM 876 C C . PHE A 1 106 ? -33.976 -22.114 37.789 1.00 80.94 106 PHE A C 1
ATOM 878 O O . PHE A 1 106 ? -34.027 -22.628 36.672 1.00 80.94 106 PHE A O 1
ATOM 885 N N . ILE A 1 107 ? -34.337 -22.778 38.885 1.00 81.62 107 ILE A N 1
ATOM 886 C CA . ILE A 1 107 ? -34.973 -24.092 38.822 1.00 81.62 107 ILE A CA 1
ATOM 887 C C . ILE A 1 107 ? -36.372 -23.891 38.239 1.00 81.62 107 ILE A C 1
ATOM 889 O O . ILE A 1 107 ? -37.229 -23.249 38.854 1.00 81.62 107 ILE A O 1
ATOM 893 N N . LYS A 1 108 ? -36.610 -24.436 37.041 1.00 79.62 108 LYS A N 1
ATOM 894 C CA . LYS A 1 108 ? -37.943 -24.477 36.439 1.00 79.62 108 LYS A CA 1
ATOM 895 C C . LYS A 1 108 ? -38.835 -25.296 37.371 1.00 79.62 108 LYS A C 1
ATOM 897 O O . LYS A 1 108 ? -38.717 -26.518 37.432 1.00 79.62 108 LYS A O 1
ATOM 902 N N . ARG A 1 109 ? -39.684 -24.613 38.143 1.00 79.94 109 ARG A N 1
ATOM 903 C CA . ARG A 1 109 ? -40.706 -25.251 38.974 1.00 79.94 109 ARG A CA 1
ATOM 904 C C . ARG A 1 109 ? -41.566 -26.079 38.029 1.00 79.94 109 ARG A C 1
ATOM 906 O O . ARG A 1 109 ? -42.243 -25.507 37.182 1.00 79.94 109 ARG A O 1
ATOM 913 N N . GLN A 1 110 ? -41.470 -27.403 38.118 1.00 67.94 110 GLN A N 1
ATOM 914 C CA . GLN A 1 110 ? -42.322 -28.268 37.321 1.00 67.94 110 GLN A CA 1
ATOM 915 C C . GLN A 1 110 ? -43.774 -27.965 37.685 1.00 67.94 110 GLN A C 1
ATOM 917 O O . GLN A 1 110 ? -44.168 -28.059 38.847 1.00 67.94 110 GLN A O 1
ATOM 922 N N . GLU A 1 111 ? -44.539 -27.550 36.682 1.00 63.69 111 GLU A N 1
ATOM 923 C CA . GLU A 1 111 ? -45.962 -27.203 36.752 1.00 63.69 111 GLU A CA 1
ATOM 924 C C . GLU A 1 111 ? -46.854 -28.446 36.950 1.00 63.69 111 GLU A C 1
ATOM 926 O O . GLU A 1 111 ? -48.027 -28.444 36.601 1.00 63.69 111 GLU A O 1
ATOM 931 N N . GLU A 1 112 ? -46.319 -29.524 37.527 1.00 59.03 112 GLU A N 1
ATOM 932 C CA . GLU A 1 112 ? -47.043 -30.781 37.741 1.00 59.03 112 GLU A CA 1
ATOM 933 C C . GLU A 1 112 ? -47.936 -30.747 38.996 1.00 59.03 112 GLU A C 1
ATOM 935 O O . GLU A 1 112 ? -48.764 -31.629 39.194 1.00 59.03 112 GLU A O 1
ATOM 940 N N . SER A 1 113 ? -47.830 -29.717 39.846 1.00 57.66 113 SER A N 1
ATOM 941 C CA . SER A 1 113 ? -48.668 -29.583 41.052 1.00 57.66 113 SER A CA 1
ATOM 942 C C . SER A 1 113 ? -49.883 -28.661 40.894 1.00 57.66 113 SER A C 1
ATOM 944 O O . SER A 1 113 ? -50.723 -28.616 41.793 1.00 57.66 113 SER A O 1
ATOM 946 N N . SER A 1 114 ? -50.028 -27.965 39.760 1.00 57.38 114 SER A N 1
ATOM 947 C CA . SER A 1 114 ? -51.194 -27.111 39.473 1.00 57.38 114 SER A CA 1
ATOM 948 C C . SER A 1 114 ? -52.406 -27.879 38.932 1.00 57.38 114 SER A C 1
ATOM 950 O O . SER A 1 114 ? -53.532 -27.448 39.163 1.00 57.38 114 SER A O 1
ATOM 952 N N . GLU A 1 115 ? -52.218 -29.042 38.299 1.00 58.78 115 GLU A N 1
ATOM 953 C CA . GLU A 1 115 ? -53.337 -29.869 37.805 1.00 58.78 115 GLU A CA 1
ATOM 954 C C . GLU A 1 115 ? -54.068 -30.630 38.928 1.00 58.78 115 GLU A C 1
ATOM 956 O O . GLU A 1 115 ? -55.234 -30.997 38.783 1.00 58.78 115 GLU A O 1
ATOM 961 N N . ALA A 1 116 ? -53.426 -30.824 40.085 1.00 58.06 116 ALA A N 1
ATOM 962 C CA . ALA A 1 116 ? -54.025 -31.522 41.226 1.00 58.06 116 ALA A CA 1
ATOM 963 C C . ALA A 1 116 ? -54.999 -30.648 42.042 1.00 58.06 116 ALA A C 1
ATOM 965 O O . ALA A 1 116 ? -55.843 -31.178 42.767 1.00 58.06 116 ALA A O 1
ATOM 966 N N . ILE A 1 117 ? -54.904 -29.319 41.931 1.00 58.38 117 ILE A N 1
ATOM 967 C CA . ILE A 1 117 ? -55.754 -28.387 42.691 1.00 58.38 117 ILE A CA 1
ATOM 968 C C . ILE A 1 117 ? -57.088 -28.139 41.964 1.00 58.38 117 ILE A C 1
ATOM 970 O O . ILE A 1 117 ? -58.107 -27.920 42.617 1.00 58.38 117 ILE A O 1
ATOM 974 N N . ASP A 1 118 ? -57.127 -28.273 40.635 1.00 56.91 118 ASP A N 1
ATOM 975 C CA . ASP A 1 118 ? -58.333 -27.999 39.839 1.00 56.91 118 ASP A CA 1
ATOM 976 C C . ASP A 1 118 ? -59.369 -29.143 39.882 1.00 56.91 118 ASP A C 1
ATOM 978 O O . ASP A 1 118 ? -60.574 -28.921 39.779 1.00 56.91 118 ASP A O 1
ATOM 982 N N . GLN A 1 119 ? -58.936 -30.383 40.144 1.00 57.16 119 GLN A N 1
ATOM 983 C CA . GLN A 1 119 ? -59.845 -31.538 40.235 1.00 57.16 119 GLN A CA 1
ATOM 984 C C . GLN A 1 119 ? -60.600 -31.630 41.573 1.00 57.16 119 GLN A C 1
ATOM 986 O O . GLN A 1 119 ? -61.620 -32.315 41.656 1.00 57.16 119 GLN A O 1
ATOM 991 N N . THR A 1 120 ? -60.127 -30.942 42.617 1.00 55.16 120 THR A N 1
ATOM 992 C CA . THR A 1 120 ? -60.807 -30.898 43.925 1.00 55.16 120 THR A CA 1
ATOM 993 C C . THR A 1 120 ? -62.001 -29.936 43.924 1.00 55.16 120 THR A C 1
ATOM 995 O O . THR A 1 120 ? -62.965 -30.180 44.640 1.00 55.16 120 THR A O 1
ATOM 998 N N . ASN A 1 121 ? -62.003 -28.910 43.066 1.00 57.69 121 ASN A N 1
ATOM 999 C CA . ASN A 1 121 ? -63.062 -27.890 43.022 1.00 57.69 121 ASN A CA 1
ATOM 1000 C C . ASN A 1 121 ? -64.171 -28.155 41.984 1.00 57.69 121 ASN A C 1
ATOM 1002 O O . ASN A 1 121 ? -65.081 -27.343 41.856 1.00 57.69 121 ASN A O 1
ATOM 1006 N N . GLN A 1 122 ? -64.128 -29.272 41.247 1.00 52.47 122 GLN A N 1
ATOM 1007 C CA . GLN A 1 122 ? -65.173 -29.653 40.276 1.00 52.47 122 GLN A CA 1
ATOM 1008 C C . GLN A 1 122 ? -66.140 -30.736 40.798 1.00 52.47 122 GLN A C 1
ATOM 1010 O O . GLN A 1 122 ? -66.916 -31.295 40.023 1.00 52.47 122 GLN A O 1
ATOM 1015 N N . LYS A 1 123 ? -66.093 -31.072 42.097 1.00 53.56 123 LYS A N 1
ATOM 1016 C CA . LYS A 1 123 ? -66.953 -32.097 42.724 1.00 53.56 123 LYS A CA 1
ATOM 1017 C C . LYS A 1 123 ? -67.931 -31.577 43.787 1.00 53.56 123 LYS A C 1
ATOM 1019 O O . LYS A 1 123 ? -68.566 -32.406 44.437 1.00 53.56 123 LYS A O 1
ATOM 1024 N N . GLU A 1 124 ? -68.091 -30.261 43.923 1.00 49.91 124 GLU A N 1
ATOM 1025 C CA . GLU A 1 124 ? -69.180 -29.647 44.706 1.00 49.91 124 GLU A CA 1
ATOM 1026 C C . GLU A 1 124 ? -70.243 -29.013 43.807 1.00 49.91 124 GLU A C 1
ATOM 1028 O O . GLU A 1 124 ? -69.867 -28.353 42.812 1.00 49.91 124 GLU A O 1
#

Solvent-accessible surface area (backbone atoms only — not comparable to full-atom values): 7810 Å² total; per-residue (Å²): 140,89,84,86,88,82,84,82,76,84,77,80,83,76,81,76,76,54,64,68,57,52,53,51,49,51,51,53,50,50,53,51,49,51,52,48,49,53,64,56,55,46,60,64,53,65,60,51,60,56,52,55,51,51,52,51,54,50,49,54,49,50,52,53,54,49,53,52,47,56,49,50,52,48,50,51,49,62,53,62,74,45,49,70,58,54,50,49,52,54,27,59,76,69,72,52,73,60,97,90,60,78,92,81,79,85,76,79,75,73,75,74,67,61,67,65,60,58,66,68,70,74,77,118

Foldseek 3Di:
DDDDDDDPDDDPPDPPPPVVVVVVVVVVVVVVVVVVCVVVVCVVVCVVVVVVVVVVVVVVVVVVVVVVVVVVVVVVVVCVVCVVVVVVVVCVVVVHDDVPDDDDDPDPPPPPVVVVVVVVVVPD

Sequence (124 aa):
MPEQRSSKSKKPKSKRKSIFSKKKLLFWGGVALIIYIFIFGHFGYISRHQKERQIHQLK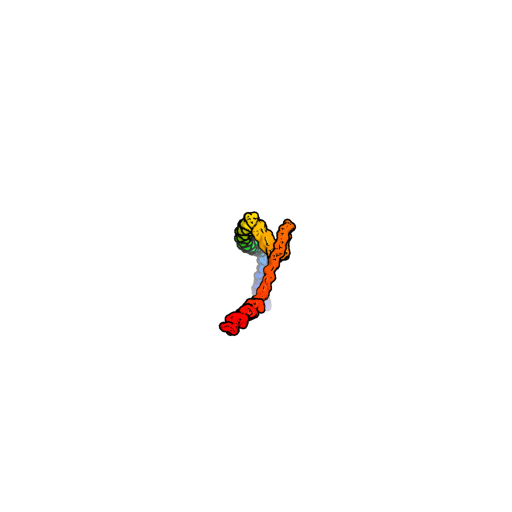VLIEKTREENTLLEKEIEDLKENPARIEKEARESLGMVLPGEYPVEFIKRQEESSEAIDQTNQKE

Mean predicted aligned error: 20.76 Å

Radius of gyration: 52.33 Å; Cα contacts (8 Å, |Δi|>4): 7; chains: 1; bounding box: 122×36×145 Å

Secondary structure (DSSP, 8-state):
------------------HHHHHHHHHHHHHHHHHHHHHHHTHHHHHHHHHHHHHHHHHHHHHHHHHHHHHHHHHHHHHHH-HHHHHHHHHHHTT---TT----------GGGSHHHHTTTT--